Protein AF-A0A7J5VGN6-F1 (afdb_monomer)

Secondary structure (DSSP, 8-state):
-EEEE----S-TTSHHHHHHHHHHHHHHHTT-EEEE-

Mean predicted aligned error: 1.86 Å

pLDDT: mean 97.26, std 2.45, range [87.19, 98.62]

Solvent-accessible surface area (backbone atoms only — not comparable to full-atom values): 2340 Å² total; per-residue (Å²): 113,76,48,78,46,75,65,87,60,94,47,83,88,31,70,65,48,55,52,50,54,56,52,47,58,57,48,40,74,76,74,33,51,71,48,85,86

Sequence (37 aa):
MKVIAFNGSPRKDGNTTTLIGYLLREIEKEGIETELV

Radius of gyration: 10.02 Å; Cα contacts (8 Å, |Δi|>4): 40; chains: 1; bounding box: 23×13×26 Å

Structure (mmCIF, N/CA/C/O backbone):
data_AF-A0A7J5VGN6-F1
#
_entry.id   AF-A0A7J5VGN6-F1
#
loop_
_atom_site.group_PDB
_atom_site.id
_atom_site.type_symbol
_atom_site.label_atom_id
_atom_site.label_alt_id
_atom_site.label_comp_id
_atom_site.label_asym_id
_atom_site.label_entity_id
_atom_site.label_seq_id
_atom_site.pdbx_PDB_ins_code
_atom_site.Cartn_x
_atom_site.Cartn_y
_atom_site.Cartn_z
_atom_site.occupancy
_atom_site.B_iso_or_equiv
_atom_site.auth_seq_id
_atom_site.auth_comp_id
_atom_site.auth_asym_id
_atom_site.auth_atom_id
_atom_site.pdbx_PDB_model_num
ATOM 1 N N . MET A 1 1 ? -13.558 8.520 7.447 1.00 87.19 1 MET A N 1
ATOM 2 C CA . MET A 1 1 ? -12.554 9.260 6.645 1.00 87.19 1 MET A CA 1
ATOM 3 C C . MET A 1 1 ? -11.764 8.229 5.857 1.00 87.19 1 MET A C 1
ATOM 5 O O . MET A 1 1 ? -11.582 7.145 6.393 1.00 87.19 1 MET A O 1
ATOM 9 N N . LYS A 1 2 ? -11.358 8.524 4.618 1.00 97.19 2 LYS A N 1
ATOM 10 C CA . LYS A 1 2 ? -10.600 7.594 3.767 1.00 97.19 2 LYS A CA 1
ATOM 11 C C . LYS A 1 2 ? -9.296 8.250 3.321 1.00 97.19 2 LYS A C 1
ATOM 13 O O . LYS A 1 2 ? -9.325 9.409 2.906 1.00 97.19 2 LYS A O 1
ATOM 18 N N . VAL A 1 3 ? -8.182 7.530 3.422 1.00 97.94 3 VAL A N 1
ATOM 19 C CA . VAL A 1 3 ? -6.858 7.975 2.963 1.00 97.94 3 VAL A CA 1
ATOM 20 C C . VAL A 1 3 ? -6.515 7.257 1.666 1.00 97.94 3 VAL A C 1
ATOM 22 O O . VAL A 1 3 ? -6.542 6.033 1.605 1.00 97.94 3 VAL A O 1
ATOM 25 N N . ILE A 1 4 ? -6.173 8.027 0.635 1.00 98.25 4 ILE A N 1
ATOM 26 C CA . ILE A 1 4 ? -5.740 7.497 -0.659 1.00 98.25 4 ILE A CA 1
ATOM 27 C C . ILE A 1 4 ? -4.277 7.881 -0.848 1.00 98.25 4 ILE A C 1
ATOM 29 O O . ILE A 1 4 ? -3.942 9.067 -0.881 1.00 98.25 4 ILE A O 1
ATOM 33 N N . ALA A 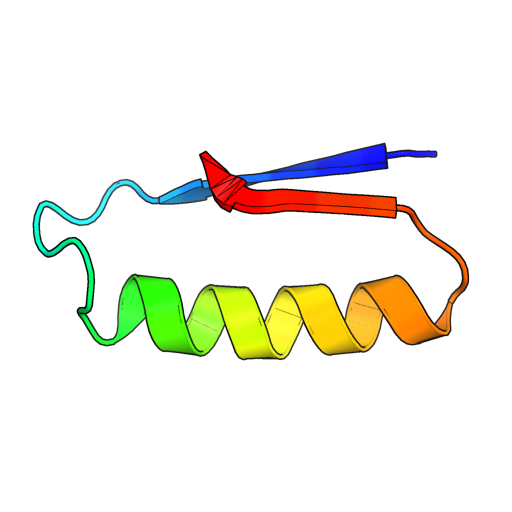1 5 ? -3.406 6.882 -0.943 1.00 97.88 5 ALA A N 1
ATOM 34 C CA . ALA A 1 5 ? -1.994 7.073 -1.231 1.00 97.88 5 ALA A CA 1
ATOM 35 C C . ALA A 1 5 ? -1.732 6.864 -2.722 1.00 97.88 5 A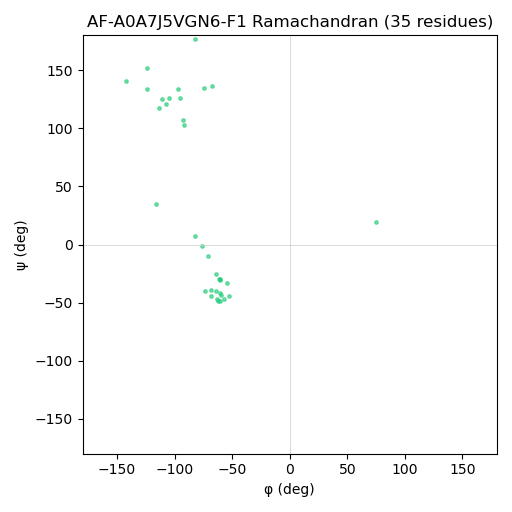LA A C 1
ATOM 37 O O . ALA A 1 5 ? -2.181 5.879 -3.293 1.00 97.88 5 ALA A O 1
ATOM 38 N N . PHE A 1 6 ? -0.967 7.771 -3.328 1.00 97.56 6 PHE A N 1
ATOM 39 C CA . PHE A 1 6 ? -0.538 7.672 -4.721 1.00 97.56 6 PHE A CA 1
ATOM 40 C C . PHE A 1 6 ? 0.946 7.329 -4.778 1.00 97.56 6 PHE A C 1
ATOM 42 O O . P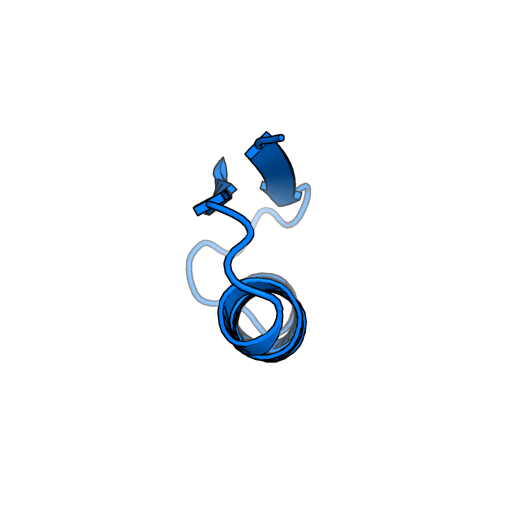HE A 1 6 ? 1.785 8.081 -4.268 1.00 97.56 6 PHE A O 1
ATOM 49 N N . ASN A 1 7 ? 1.290 6.210 -5.407 1.00 97.62 7 ASN A N 1
ATOM 50 C CA . ASN A 1 7 ? 2.678 5.810 -5.582 1.00 97.62 7 ASN A CA 1
ATOM 51 C C . ASN A 1 7 ? 3.245 6.337 -6.906 1.00 97.62 7 ASN A C 1
ATOM 53 O O . ASN A 1 7 ? 3.038 5.764 -7.969 1.00 97.62 7 ASN A O 1
ATOM 57 N N . GLY A 1 8 ? 4.041 7.404 -6.835 1.00 97.12 8 GLY A N 1
ATOM 58 C CA . GLY A 1 8 ? 4.721 7.966 -8.009 1.00 97.12 8 GLY A CA 1
ATOM 59 C C . GLY A 1 8 ? 5.942 7.173 -8.500 1.00 97.12 8 GLY A C 1
ATOM 60 O O . GLY A 1 8 ? 6.589 7.581 -9.463 1.00 97.12 8 GLY A O 1
ATOM 61 N N . SER A 1 9 ? 6.322 6.077 -7.836 1.00 97.50 9 SER A N 1
ATOM 62 C CA . SER A 1 9 ? 7.462 5.262 -8.260 1.00 97.50 9 SER A CA 1
ATOM 63 C C . SER A 1 9 ? 7.106 4.425 -9.492 1.00 97.50 9 SER A C 1
ATOM 65 O O . SER A 1 9 ? 6.091 3.735 -9.482 1.00 97.50 9 SER A O 1
ATOM 67 N N . PRO A 1 10 ? 7.973 4.354 -10.521 1.00 97.00 10 PRO A N 1
ATOM 68 C CA . PRO A 1 10 ? 7.733 3.495 -11.683 1.00 97.00 10 PRO A CA 1
ATOM 69 C C . PRO A 1 10 ? 7.870 1.998 -11.356 1.00 97.00 10 PRO A C 1
ATOM 71 O O . PRO A 1 10 ? 7.576 1.142 -12.189 1.00 97.00 10 PRO A O 1
ATOM 74 N N . ARG A 1 11 ? 8.369 1.656 -10.160 1.00 97.12 11 ARG A N 1
ATOM 75 C CA . ARG A 1 11 ? 8.538 0.271 -9.711 1.00 97.12 11 ARG A CA 1
ATOM 76 C C . ARG A 1 11 ? 7.295 -0.165 -8.944 1.00 97.12 11 ARG A C 1
ATOM 78 O O . ARG A 1 11 ? 7.137 0.227 -7.790 1.00 97.12 11 ARG A O 1
ATOM 85 N N . LYS A 1 12 ? 6.480 -1.023 -9.567 1.00 89.00 12 LYS A N 1
ATOM 86 C CA . LYS A 1 12 ? 5.226 -1.547 -8.9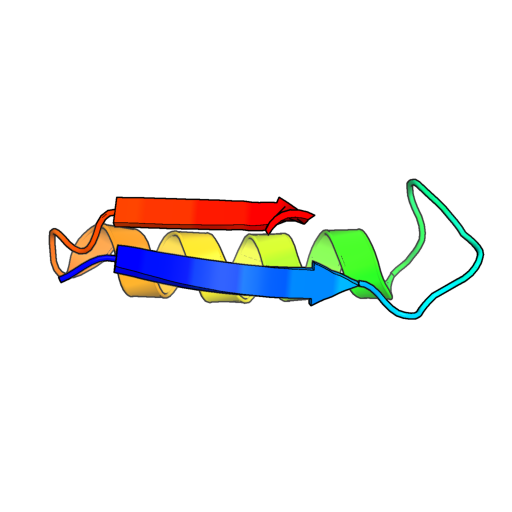97 1.00 89.00 12 LYS A CA 1
ATOM 87 C C . LYS A 1 12 ? 5.406 -2.168 -7.607 1.00 89.00 12 LYS A C 1
ATOM 89 O O . LYS A 1 12 ? 4.663 -1.827 -6.698 1.00 89.00 12 LYS A O 1
ATOM 94 N N . ASP A 1 13 ? 6.456 -2.966 -7.426 1.00 92.69 13 ASP A N 1
ATOM 95 C CA . ASP A 1 13 ? 6.769 -3.653 -6.162 1.00 92.69 13 ASP A CA 1
ATOM 96 C C . ASP A 1 13 ? 8.106 -3.167 -5.575 1.00 92.69 13 ASP A C 1
ATOM 98 O O . ASP A 1 13 ? 8.908 -3.928 -5.037 1.00 92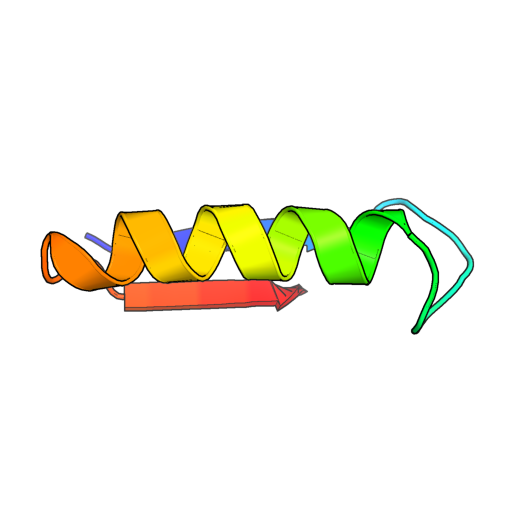.69 13 ASP A O 1
ATOM 102 N N . GLY A 1 14 ? 8.401 -1.876 -5.759 1.00 96.50 14 GLY A N 1
ATOM 103 C CA . GLY A 1 14 ? 9.616 -1.256 -5.240 1.00 96.50 14 GLY A CA 1
ATOM 104 C C . GLY A 1 14 ? 9.504 -0.846 -3.770 1.00 96.50 14 GLY A C 1
ATOM 105 O O . GLY A 1 14 ? 8.440 -0.890 -3.156 1.00 96.50 14 GLY A O 1
ATOM 106 N N . ASN A 1 15 ? 10.609 -0.332 -3.226 1.00 98.12 15 ASN A N 1
ATOM 107 C CA . ASN A 1 15 ? 10.672 0.134 -1.837 1.00 98.12 15 ASN A CA 1
ATOM 108 C C . ASN A 1 15 ? 9.584 1.165 -1.492 1.00 98.12 15 ASN A C 1
ATOM 110 O O . ASN A 1 15 ? 9.095 1.168 -0.369 1.00 98.12 15 ASN A O 1
ATOM 114 N N . THR A 1 16 ? 9.180 2.015 -2.442 1.00 98.06 16 THR A N 1
ATOM 115 C CA . THR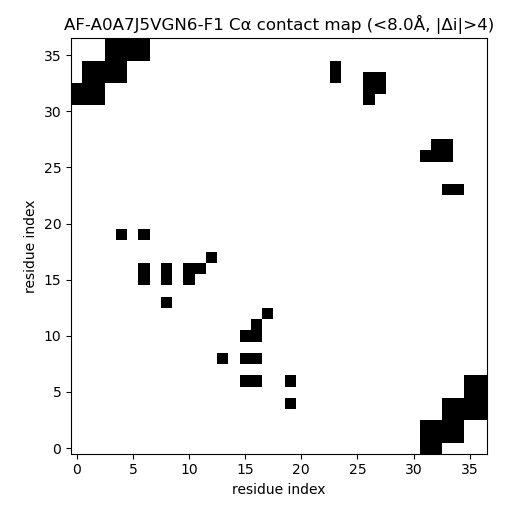 A 1 16 ? 8.110 3.001 -2.228 1.00 98.06 16 THR A CA 1
ATOM 116 C C . THR A 1 16 ? 6.770 2.329 -1.934 1.00 98.06 16 THR A C 1
ATOM 118 O O . THR A 1 16 ? 6.137 2.683 -0.946 1.00 98.06 16 THR A O 1
ATOM 121 N N . THR A 1 17 ? 6.379 1.315 -2.714 1.00 98.12 17 THR A N 1
ATOM 122 C CA . THR A 1 17 ? 5.167 0.512 -2.470 1.00 98.12 17 THR A CA 1
ATOM 123 C C . THR A 1 17 ? 5.215 -0.119 -1.083 1.00 98.12 17 THR A C 1
ATOM 125 O O . THR A 1 17 ? 4.273 -0.001 -0.303 1.00 98.12 17 THR A O 1
ATOM 128 N N . THR A 1 18 ? 6.356 -0.722 -0.745 1.00 98.31 18 THR A N 1
ATOM 129 C CA . THR A 1 18 ? 6.581 -1.375 0.547 1.00 98.31 18 THR A CA 1
ATOM 130 C C . THR A 1 18 ? 6.449 -0.398 1.717 1.00 98.31 18 THR A C 1
ATOM 132 O O . THR A 1 18 ? 5.731 -0.682 2.675 1.00 98.31 18 THR A O 1
ATOM 135 N N . LEU A 1 19 ? 7.102 0.766 1.648 1.00 98.38 19 LEU A N 1
ATOM 136 C CA . LEU A 1 19 ? 7.059 1.783 2.704 1.00 98.38 19 LEU A CA 1
ATOM 137 C C . LEU A 1 19 ? 5.680 2.432 2.837 1.00 98.38 19 LEU A C 1
ATOM 139 O O . LEU A 1 19 ? 5.221 2.625 3.962 1.00 98.38 19 LEU A O 1
ATOM 143 N N . ILE A 1 20 ? 4.988 2.695 1.724 1.00 98.31 20 ILE A N 1
ATOM 144 C CA . ILE A 1 20 ? 3.592 3.148 1.764 1.00 98.31 20 ILE A CA 1
ATOM 145 C C . ILE A 1 20 ? 2.727 2.093 2.464 1.00 98.31 20 ILE A C 1
ATOM 147 O O . ILE A 1 20 ? 1.967 2.437 3.359 1.00 98.31 20 ILE A O 1
ATOM 151 N N . GLY A 1 21 ? 2.905 0.805 2.165 1.00 98.19 21 GLY A N 1
ATOM 152 C CA . GLY A 1 21 ? 2.188 -0.271 2.856 1.00 98.19 21 GLY A CA 1
ATOM 153 C C . GLY A 1 21 ? 2.472 -0.361 4.364 1.00 98.19 21 GLY A C 1
ATOM 154 O O . GLY A 1 21 ? 1.607 -0.784 5.130 1.00 98.19 21 GLY A O 1
ATOM 155 N N . TYR A 1 22 ? 3.662 0.028 4.838 1.00 98.50 22 TYR A N 1
ATOM 156 C CA . TYR A 1 22 ? 3.917 0.167 6.281 1.00 98.50 22 TYR A CA 1
ATOM 157 C C . TYR A 1 22 ? 3.139 1.341 6.887 1.00 98.50 22 TYR A C 1
ATOM 159 O O . TYR A 1 22 ? 2.526 1.171 7.936 1.00 98.50 22 TYR A O 1
ATOM 167 N N . LEU A 1 23 ? 3.126 2.496 6.217 1.00 98.19 23 LEU A N 1
ATOM 168 C CA . LEU A 1 23 ? 2.383 3.680 6.655 1.00 98.19 23 LEU A CA 1
ATOM 169 C C . LEU A 1 23 ? 0.871 3.422 6.709 1.00 98.19 23 LEU A C 1
ATOM 171 O O . LEU A 1 23 ? 0.235 3.723 7.716 1.00 98.19 23 LEU A O 1
ATOM 175 N N . LEU A 1 24 ? 0.302 2.854 5.640 1.00 98.50 24 LEU A N 1
ATOM 176 C CA . LEU A 1 24 ? -1.136 2.601 5.539 1.00 98.50 24 LEU A CA 1
ATOM 177 C C . LEU A 1 24 ? -1.623 1.658 6.642 1.00 98.50 24 LEU A C 1
ATOM 179 O O . LEU A 1 24 ? -2.623 1.954 7.285 1.00 98.50 24 LEU A O 1
ATOM 183 N N . ARG A 1 25 ? -0.860 0.604 6.957 1.00 98.62 25 ARG A N 1
ATOM 184 C CA . ARG A 1 25 ? -1.183 -0.301 8.072 1.00 98.62 25 ARG A CA 1
ATOM 185 C C . ARG A 1 25 ? -1.230 0.385 9.434 1.00 98.62 25 ARG A C 1
ATOM 187 O O . ARG A 1 25 ? -1.964 -0.071 10.302 1.00 98.62 25 ARG A O 1
ATOM 194 N N . GLU A 1 26 ? -0.442 1.436 9.654 1.00 98.50 26 GLU A N 1
ATOM 195 C CA . GLU A 1 26 ? -0.516 2.196 10.907 1.00 98.50 26 GLU A CA 1
ATOM 196 C C . GLU A 1 26 ? -1.782 3.056 10.952 1.00 98.50 26 GLU A C 1
ATOM 198 O O . GLU A 1 26 ? -2.458 3.103 11.972 1.00 98.50 26 GLU A O 1
ATOM 203 N N . ILE A 1 27 ? -2.150 3.663 9.822 1.00 98.38 27 ILE A N 1
ATOM 204 C CA . ILE A 1 27 ? -3.381 4.453 9.679 1.00 98.38 27 ILE A CA 1
ATOM 205 C C . ILE A 1 27 ? -4.627 3.572 9.868 1.00 98.38 27 ILE A C 1
ATOM 207 O O . ILE A 1 27 ? -5.579 3.982 10.530 1.00 98.38 27 ILE A O 1
ATOM 211 N N . GLU A 1 28 ? -4.614 2.346 9.344 1.00 98.44 28 GLU A N 1
ATOM 212 C CA . GLU A 1 28 ? -5.719 1.388 9.485 1.00 98.44 28 GLU A CA 1
ATOM 213 C C . GLU A 1 28 ? -6.014 1.020 10.946 1.00 98.44 28 GLU A C 1
ATOM 215 O O . GLU A 1 28 ? -7.172 0.771 11.288 1.00 98.44 28 GLU A O 1
ATOM 220 N N . LYS A 1 29 ? -5.010 1.037 11.837 1.00 98.38 29 LYS A N 1
ATOM 221 C CA . LYS A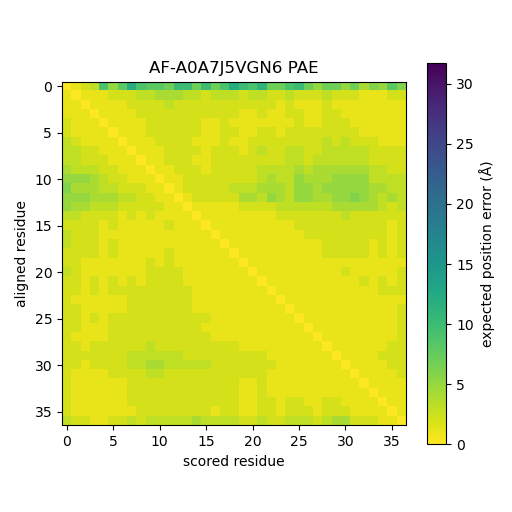 1 29 ? -5.205 0.765 13.277 1.00 98.38 29 LYS A CA 1
ATOM 222 C C . LYS A 1 29 ? -6.087 1.802 13.969 1.00 98.38 29 LYS A C 1
ATOM 224 O O . LYS A 1 29 ? -6.751 1.467 14.944 1.00 98.38 29 LYS A O 1
ATOM 229 N N . GLU A 1 30 ? -6.141 3.019 13.440 1.00 98.12 30 GLU A N 1
ATOM 230 C CA . GLU A 1 30 ? -7.016 4.093 13.923 1.00 98.12 30 GLU A CA 1
ATOM 231 C C . GLU A 1 30 ? -8.453 3.970 13.370 1.00 98.12 30 GLU A C 1
ATOM 233 O O . GLU A 1 30 ? -9.278 4.867 13.543 1.00 98.12 30 GLU A O 1
ATOM 238 N N . GLY A 1 31 ? -8.775 2.872 12.670 1.00 98.25 31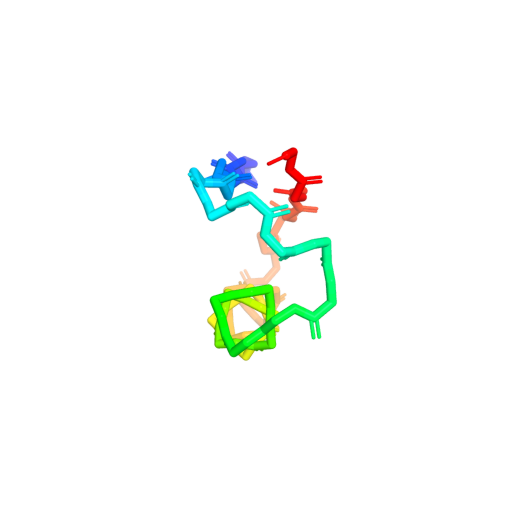 GLY A N 1
ATOM 239 C CA . GLY A 1 31 ? -10.090 2.637 12.066 1.00 98.25 31 GLY A CA 1
ATOM 240 C C . GLY A 1 31 ? -10.342 3.456 10.796 1.00 98.25 31 GLY A C 1
ATOM 241 O O . GLY A 1 31 ? -11.493 3.657 10.404 1.00 98.25 31 GLY A O 1
ATOM 242 N N . ILE A 1 32 ? -9.280 3.956 10.161 1.00 98.62 32 ILE A N 1
ATOM 243 C CA . ILE A 1 32 ? -9.345 4.749 8.932 1.00 98.62 32 ILE A CA 1
ATOM 244 C C . ILE A 1 32 ? -9.139 3.822 7.730 1.00 98.62 32 ILE A C 1
ATOM 246 O O . ILE A 1 32 ? -8.141 3.115 7.647 1.00 98.62 32 ILE A O 1
ATOM 250 N N . GLU A 1 33 ? -10.070 3.846 6.773 1.00 98.62 33 GLU A N 1
ATOM 251 C CA . GLU A 1 33 ? -9.942 3.084 5.525 1.00 98.62 33 GLU A CA 1
ATOM 252 C C . GLU A 1 33 ? -8.801 3.648 4.669 1.00 98.62 33 GLU A C 1
ATOM 254 O O . GLU A 1 33 ? -8.694 4.871 4.498 1.00 98.62 33 GLU A O 1
ATOM 259 N N . THR A 1 34 ? -7.980 2.765 4.097 1.00 98.56 34 THR A N 1
ATOM 260 C CA . THR A 1 34 ? -6.889 3.156 3.203 1.00 98.56 34 THR A CA 1
ATOM 261 C C . THR A 1 34 ? -6.973 2.489 1.834 1.00 98.56 34 THR A C 1
ATOM 263 O O . THR A 1 34 ? -7.526 1.404 1.679 1.00 98.56 34 THR A O 1
ATOM 266 N N . GLU A 1 35 ? -6.434 3.167 0.823 1.00 98.25 35 GLU A N 1
ATOM 267 C CA . GLU A 1 35 ? -6.310 2.666 -0.545 1.00 98.25 35 GLU A CA 1
ATOM 268 C C . GLU A 1 35 ? -4.982 3.135 -1.149 1.00 98.25 35 GLU A C 1
ATOM 270 O O . GLU A 1 35 ? -4.560 4.273 -0.927 1.00 98.25 35 GLU A O 1
ATOM 275 N N . LEU A 1 36 ? -4.327 2.262 -1.917 1.00 97.12 36 LEU A N 1
ATOM 276 C CA . LEU A 1 36 ? -3.111 2.575 -2.664 1.00 97.12 36 LEU A CA 1
ATOM 277 C C . LEU A 1 36 ? -3.409 2.578 -4.168 1.00 97.12 36 LEU A C 1
ATOM 279 O O . LEU A 1 36 ? -3.883 1.568 -4.692 1.00 97.12 36 LEU A O 1
ATOM 283 N N . VAL A 1 37 ? -3.088 3.693 -4.832 1.00 95.44 37 VAL A N 1
ATOM 284 C CA . VAL A 1 37 ? -3.225 3.944 -6.278 1.00 95.44 37 VAL A CA 1
ATOM 285 C C . VAL A 1 37 ? -1.857 4.064 -6.940 1.00 95.44 37 VAL A C 1
ATOM 287 O O . VAL A 1 37 ? -0.971 4.759 -6.382 1.00 95.44 37 VAL A O 1
#

Foldseek 3Di:
DEEEAEQPDPDPPDPSVVVVVVVVVVVVVVVYHYYYD

Nearest PDB structures (foldseek):
  6dqp-assembly1_A  TM=8.694E-01  e=5.195E-02  Escherichia coli K-12
  7f97-assembly1_A  TM=6.145E-01  e=3.685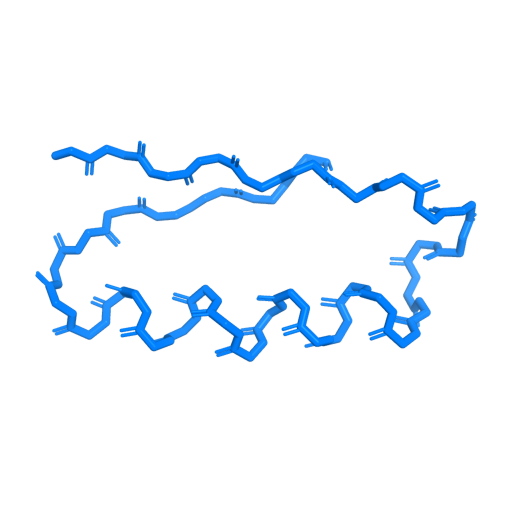E+00  Plasmodium falciparum 3D7
  6aa0-assembly1_A  TM=4.454E-01  e=1.526E+00  Toxoplasma gondii ME49
  6c2v-assembly1_A  TM=4.806E-01  e=3.424E+00  synthetic construct
  8va1-assembly1_A  TM=3.393E-01  e=2.203E+00  Staphylococcus aureus